Protein AF-A0A9D4GHD4-F1 (afdb_monomer_lite)

Structure (mmCIF, N/CA/C/O backbone):
data_AF-A0A9D4GHD4-F1
#
_entry.id   AF-A0A9D4GHD4-F1
#
loop_
_atom_site.group_PDB
_atom_site.id
_atom_site.type_symbol
_atom_site.label_atom_id
_atom_s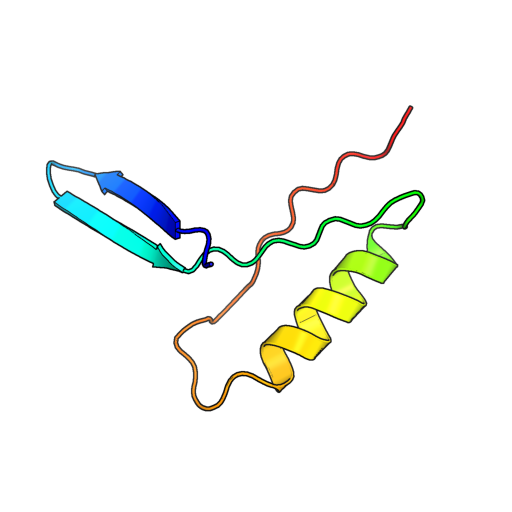ite.label_alt_id
_atom_site.label_comp_id
_atom_site.label_asym_id
_atom_site.label_entity_id
_atom_site.label_seq_id
_atom_site.pdbx_PDB_ins_code
_atom_site.Cartn_x
_atom_site.Cartn_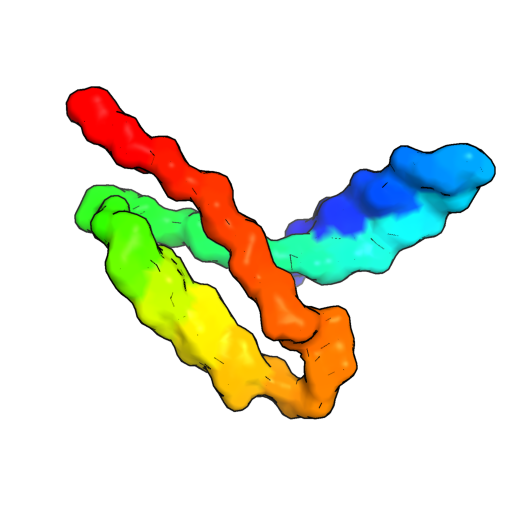y
_atom_site.Cartn_z
_atom_site.occupancy
_atom_site.B_iso_or_equiv
_atom_site.auth_seq_id
_atom_site.auth_comp_id
_atom_site.auth_asym_id
_atom_site.auth_atom_id
_atom_site.pdbx_PDB_model_num
ATOM 1 N N . MET A 1 1 ? 0.126 16.359 -8.936 1.00 54.53 1 MET A N 1
ATOM 2 C CA . MET A 1 1 ? 1.255 16.134 -8.011 1.00 54.53 1 MET A CA 1
ATOM 3 C C . MET A 1 1 ? 1.265 14.648 -7.692 1.00 54.53 1 MET A C 1
ATOM 5 O O . MET A 1 1 ? 0.277 14.171 -7.153 1.00 54.53 1 MET A O 1
ATOM 9 N N . SER A 1 2 ? 2.280 13.907 -8.131 1.00 60.12 2 SER A N 1
ATOM 10 C CA . SER A 1 2 ? 2.380 12.450 -7.957 1.00 60.12 2 SER A CA 1
ATOM 11 C C . SER A 1 2 ? 3.673 12.117 -7.222 1.00 60.12 2 SER A C 1
ATOM 13 O O . SER A 1 2 ? 4.718 12.695 -7.518 1.00 60.12 2 SER A O 1
ATOM 15 N N . ILE A 1 3 ? 3.601 11.212 -6.245 1.00 67.44 3 ILE A N 1
ATOM 16 C CA . ILE A 1 3 ? 4.787 10.699 -5.556 1.00 67.44 3 ILE A CA 1
ATOM 17 C C . ILE A 1 3 ? 5.299 9.505 -6.353 1.00 67.44 3 ILE A C 1
ATOM 19 O O . ILE A 1 3 ? 4.529 8.640 -6.771 1.00 67.44 3 ILE A O 1
ATOM 23 N N . HIS A 1 4 ? 6.604 9.480 -6.589 1.00 74.88 4 HIS A N 1
ATOM 24 C CA . HIS A 1 4 ? 7.252 8.406 -7.319 1.00 74.88 4 HIS A CA 1
ATOM 25 C C . HIS A 1 4 ? 8.322 7.762 -6.453 1.00 74.88 4 HIS A C 1
ATOM 27 O O . HIS A 1 4 ? 9.122 8.457 -5.827 1.00 74.88 4 HIS A O 1
ATOM 33 N N . ALA A 1 5 ? 8.345 6.435 -6.453 1.00 71.69 5 ALA A N 1
ATOM 34 C CA . ALA A 1 5 ? 9.445 5.670 -5.901 1.00 71.69 5 ALA A CA 1
ATOM 35 C C . ALA A 1 5 ? 10.522 5.484 -6.975 1.00 71.69 5 ALA A C 1
ATOM 37 O O . ALA A 1 5 ? 10.216 5.281 -8.154 1.00 71.69 5 ALA A O 1
ATOM 38 N N . PHE A 1 6 ? 11.785 5.528 -6.561 1.00 79.69 6 PHE A N 1
ATOM 39 C CA . PHE A 1 6 ? 12.921 5.212 -7.417 1.00 79.69 6 PHE A CA 1
ATOM 40 C C . PHE A 1 6 ? 13.544 3.911 -6.934 1.00 79.69 6 PH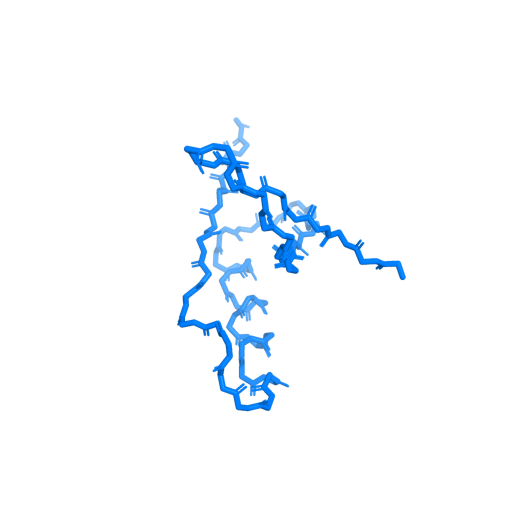E A C 1
ATOM 42 O O . PHE A 1 6 ? 14.038 3.839 -5.811 1.00 79.69 6 PHE A O 1
ATOM 49 N N . ILE A 1 7 ? 13.531 2.888 -7.785 1.00 79.12 7 ILE A N 1
ATOM 50 C CA . ILE A 1 7 ? 14.276 1.655 -7.532 1.00 79.12 7 ILE A CA 1
ATOM 51 C C . ILE A 1 7 ? 15.614 1.778 -8.248 1.00 79.12 7 ILE A C 1
ATOM 53 O O . ILE A 1 7 ? 15.646 2.005 -9.461 1.00 79.12 7 ILE A O 1
ATOM 57 N N . GLN A 1 8 ? 16.708 1.623 -7.500 1.00 84.25 8 GLN A N 1
ATOM 58 C CA . GLN A 1 8 ? 18.053 1.521 -8.050 1.00 84.25 8 GLN A CA 1
ATOM 59 C C . GLN A 1 8 ? 18.626 0.131 -7.764 1.00 84.25 8 GLN A C 1
ATOM 61 O O . GLN A 1 8 ? 18.760 -0.254 -6.605 1.00 84.25 8 GLN A O 1
ATOM 66 N N . LYS A 1 9 ? 18.973 -0.613 -8.816 1.00 83.06 9 LYS A N 1
ATOM 67 C CA . LYS A 1 9 ? 19.639 -1.920 -8.717 1.00 83.06 9 LYS A CA 1
ATOM 68 C C . LYS A 1 9 ? 20.601 -2.085 -9.892 1.00 83.06 9 LYS A C 1
ATOM 70 O O . LYS A 1 9 ? 20.221 -1.800 -11.022 1.00 83.06 9 LYS A O 1
ATOM 75 N N . ASP A 1 10 ? 21.839 -2.499 -9.623 1.00 84.75 10 ASP A N 1
ATOM 76 C CA . ASP A 1 10 ? 22.877 -2.760 -10.638 1.00 84.75 10 ASP A CA 1
ATOM 77 C C . ASP A 1 10 ? 23.079 -1.602 -11.639 1.00 84.75 10 ASP A C 1
ATOM 79 O O . ASP A 1 10 ? 23.211 -1.796 -12.843 1.00 84.75 10 ASP A O 1
ATOM 83 N N . GLY A 1 11 ? 23.038 -0.356 -11.151 1.00 85.50 11 GLY A N 1
ATOM 84 C CA . GLY A 1 11 ? 23.176 0.846 -11.987 1.00 85.50 11 GLY A CA 1
ATOM 85 C C . GLY A 1 11 ? 21.922 1.237 -12.782 1.00 85.50 11 GLY A C 1
ATOM 86 O O . GLY A 1 11 ? 21.861 2.352 -13.299 1.00 85.50 11 GLY A O 1
ATOM 87 N N . MET A 1 12 ? 20.887 0.393 -12.821 1.00 74.44 12 MET A N 1
ATOM 88 C CA . MET A 1 12 ? 19.588 0.736 -13.401 1.00 74.44 12 MET A CA 1
ATOM 89 C C . MET A 1 12 ? 18.753 1.541 -12.407 1.00 74.44 12 MET A C 1
ATOM 91 O O . MET A 1 12 ? 18.635 1.162 -11.242 1.00 74.44 12 MET A O 1
ATOM 95 N N . LYS A 1 13 ? 18.144 2.633 -12.878 1.00 84.38 13 LYS A N 1
ATOM 96 C CA . LYS A 1 13 ? 17.171 3.439 -12.130 1.00 84.38 13 LYS A CA 1
ATOM 97 C C . LYS A 1 13 ? 15.817 3.367 -12.821 1.00 84.38 13 LYS A C 1
ATOM 99 O O . LYS A 1 13 ? 15.714 3.710 -13.997 1.00 84.38 13 LYS A O 1
ATOM 104 N N . LYS A 1 14 ? 14.778 2.959 -12.091 1.00 83.94 14 LYS A N 1
ATOM 105 C CA . LYS A 1 14 ? 13.393 2.976 -12.575 1.00 83.94 14 LYS A CA 1
ATOM 106 C C . LYS A 1 14 ? 12.531 3.826 -11.655 1.00 83.94 14 LYS A C 1
ATOM 108 O O . LYS A 1 14 ? 12.578 3.66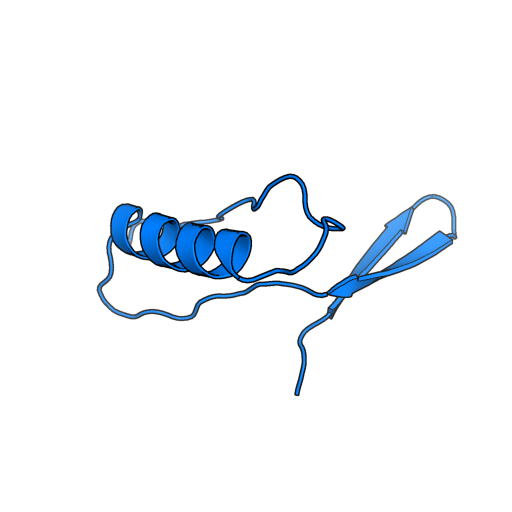6 -10.438 1.00 83.94 14 LYS A O 1
ATOM 113 N N . GLN A 1 15 ? 11.745 4.711 -12.255 1.00 81.38 15 GLN A N 1
ATOM 114 C CA . GLN A 1 15 ? 10.722 5.481 -11.563 1.00 81.38 15 GLN A CA 1
ATOM 115 C C . GLN A 1 15 ? 9.402 4.715 -11.629 1.00 81.38 15 GLN A C 1
ATOM 117 O O . GLN A 1 15 ? 8.990 4.271 -12.702 1.00 81.38 15 GLN A O 1
ATOM 122 N N . LEU A 1 16 ? 8.750 4.550 -10.485 1.00 75.75 16 LEU A N 1
ATOM 123 C CA . LEU A 1 16 ? 7.469 3.867 -10.368 1.00 75.75 16 LEU A CA 1
ATOM 124 C C . LEU A 1 16 ? 6.474 4.787 -9.655 1.00 75.75 16 LEU A C 1
ATOM 126 O O . LEU A 1 16 ? 6.860 5.471 -8.703 1.00 75.75 16 LEU A O 1
ATOM 130 N N . PRO A 1 17 ? 5.208 4.851 -10.097 1.00 75.44 17 PRO A N 1
ATOM 131 C CA . PRO A 1 17 ? 4.163 5.523 -9.335 1.00 75.44 17 PRO A CA 1
ATOM 132 C C . PRO A 1 17 ? 4.036 4.876 -7.953 1.00 75.44 17 PRO A C 1
ATOM 134 O O . PRO A 1 17 ? 3.911 3.656 -7.858 1.00 75.44 17 PRO A O 1
ATOM 137 N N . LEU A 1 18 ? 4.079 5.684 -6.891 1.00 77.88 18 LEU A N 1
ATOM 138 C CA . LEU A 1 18 ? 3.822 5.214 -5.534 1.00 77.88 18 LEU A CA 1
ATOM 139 C C . LEU A 1 18 ? 2.369 5.519 -5.173 1.00 77.88 18 LEU A C 1
ATOM 141 O O . LEU A 1 18 ? 1.922 6.662 -5.286 1.00 77.88 18 LEU A O 1
ATOM 145 N N . VAL A 1 19 ? 1.648 4.506 -4.701 1.00 79.56 19 VAL A N 1
ATOM 146 C CA . VAL A 1 19 ? 0.346 4.698 -4.060 1.00 79.56 19 VAL A CA 1
ATOM 147 C C . VAL A 1 19 ? 0.583 4.856 -2.567 1.00 79.56 19 VAL A C 1
ATOM 149 O O . VAL A 1 19 ? 1.224 4.016 -1.945 1.00 79.56 19 VAL A O 1
ATOM 152 N N . PHE A 1 20 ? 0.086 5.951 -2.003 1.00 78.56 20 PHE A N 1
ATOM 153 C CA . PHE A 1 20 ? 0.165 6.243 -0.578 1.00 78.56 20 PHE A CA 1
ATOM 154 C C . PHE A 1 20 ? -1.191 6.773 -0.108 1.00 78.56 20 PHE A C 1
ATOM 156 O O . PHE A 1 20 ? -1.852 7.532 -0.819 1.00 78.56 20 PHE A O 1
ATOM 163 N N . ALA A 1 21 ? -1.603 6.369 1.091 1.00 82.88 21 ALA A N 1
ATOM 164 C CA . ALA A 1 21 ? -2.800 6.864 1.757 1.00 82.88 21 ALA A CA 1
ATOM 165 C C . ALA A 1 21 ? -2.384 7.456 3.107 1.00 82.88 21 ALA A C 1
ATOM 167 O O . ALA A 1 21 ? -1.702 6.800 3.887 1.00 82.88 21 ALA A O 1
ATOM 168 N N . LEU A 1 22 ? -2.766 8.706 3.373 1.00 84.06 22 LEU A N 1
ATOM 169 C CA . LEU A 1 22 ? -2.511 9.379 4.648 1.00 84.06 22 LEU A CA 1
ATOM 170 C C . LEU A 1 22 ? -3.832 9.504 5.398 1.00 84.06 22 LEU A C 1
ATOM 172 O O . LEU A 1 22 ? -4.695 10.293 5.011 1.00 84.06 22 LEU A O 1
ATOM 176 N N . MET A 1 23 ? -4.009 8.707 6.450 1.00 85.31 23 MET A N 1
ATOM 177 C CA . MET A 1 23 ? -5.273 8.616 7.179 1.00 85.31 23 MET A CA 1
ATOM 178 C C . MET A 1 23 ? -5.029 8.628 8.695 1.00 85.31 23 MET A C 1
ATOM 180 O O . MET A 1 23 ? -4.307 7.798 9.237 1.00 85.31 23 MET A O 1
ATOM 184 N N . SER A 1 24 ? -5.637 9.572 9.417 1.00 85.00 24 SER A N 1
ATOM 185 C CA . SER A 1 24 ? -5.451 9.704 10.869 1.00 85.00 24 SER A CA 1
ATOM 186 C C . SER A 1 24 ? -6.491 8.909 11.662 1.00 85.00 24 SER A C 1
ATOM 188 O O . SER A 1 24 ? -7.678 8.929 11.332 1.00 85.00 24 SER A O 1
ATOM 190 N N . ARG A 1 25 ? -6.058 8.263 12.758 1.00 84.56 25 ARG A N 1
ATOM 191 C CA . ARG A 1 25 ? -6.920 7.473 13.670 1.00 84.56 25 ARG A CA 1
ATOM 192 C C . ARG A 1 25 ? -7.686 6.353 12.953 1.00 84.56 25 ARG A C 1
ATOM 194 O O . ARG A 1 25 ? -8.856 6.110 13.243 1.00 84.56 25 ARG A O 1
ATOM 201 N N . LYS A 1 26 ? -7.043 5.723 11.973 1.00 89.50 26 LYS A N 1
ATOM 202 C CA . LYS A 1 26 ? -7.612 4.640 11.173 1.00 89.50 26 LYS A CA 1
ATOM 203 C C . LYS A 1 26 ? -6.919 3.324 11.469 1.00 89.50 26 LYS A C 1
ATOM 205 O O . LYS A 1 26 ? -5.750 3.302 11.845 1.00 89.50 26 LYS A O 1
ATOM 210 N N . THR A 1 27 ? -7.682 2.253 11.329 1.00 90.12 27 THR A N 1
ATOM 211 C CA . THR A 1 27 ? -7.232 0.876 11.514 1.00 90.12 27 THR A CA 1
ATOM 212 C C . THR A 1 27 ? -6.621 0.348 10.225 1.00 90.12 27 THR A C 1
ATOM 214 O O . THR A 1 27 ? -6.936 0.848 9.149 1.00 90.12 27 THR A O 1
ATOM 217 N N . GLU A 1 28 ? -5.809 -0.701 10.309 1.00 90.31 28 GLU A N 1
ATOM 218 C CA . GLU A 1 28 ? -5.281 -1.408 9.135 1.00 90.31 28 GLU A CA 1
ATOM 219 C C . GLU A 1 28 ? -6.392 -1.778 8.131 1.00 90.31 28 GLU A C 1
ATOM 221 O O . GLU A 1 28 ? -6.242 -1.574 6.927 1.00 90.31 28 GLU A O 1
ATOM 226 N N . ALA A 1 29 ? -7.557 -2.215 8.625 1.00 91.88 29 ALA A N 1
ATOM 227 C CA . ALA A 1 29 ? -8.712 -2.560 7.796 1.00 91.88 29 ALA A CA 1
ATOM 228 C C . ALA A 1 29 ? -9.238 -1.375 6.963 1.00 91.88 29 ALA A C 1
ATOM 230 O O . ALA A 1 29 ? -9.636 -1.560 5.812 1.00 91.88 29 ALA A O 1
ATOM 231 N N . ASP A 1 30 ? -9.200 -0.153 7.506 1.00 92.19 30 ASP A N 1
ATOM 232 C CA . ASP A 1 30 ? -9.576 1.051 6.758 1.00 92.19 30 ASP A CA 1
ATOM 233 C C . ASP A 1 30 ? -8.604 1.308 5.592 1.00 92.19 30 ASP A C 1
ATOM 235 O O . ASP A 1 30 ? -9.030 1.683 4.498 1.00 92.19 30 ASP A O 1
ATOM 239 N N . TYR A 1 31 ? -7.300 1.092 5.806 1.00 91.69 31 TYR A N 1
ATOM 240 C CA . TYR A 1 31 ? -6.284 1.237 4.757 1.00 91.69 31 TYR A CA 1
ATOM 241 C C . TYR A 1 31 ? -6.468 0.189 3.659 1.00 91.69 31 TYR A C 1
ATOM 243 O O . TYR A 1 31 ? -6.450 0.534 2.476 1.00 91.69 31 TYR A O 1
ATOM 251 N N . VAL A 1 32 ? -6.704 -1.072 4.037 1.00 91.56 32 VAL A N 1
ATOM 252 C CA . VAL A 1 32 ? -6.984 -2.161 3.088 1.00 91.56 32 VAL A CA 1
ATOM 253 C C . VAL A 1 32 ? -8.201 -1.828 2.227 1.00 91.56 32 VAL A C 1
ATOM 255 O O . VAL A 1 32 ? -8.128 -1.943 1.005 1.00 91.56 32 VAL A O 1
ATOM 258 N N . ALA A 1 33 ? -9.294 -1.348 2.829 1.00 93.69 33 ALA A N 1
ATOM 259 C CA . ALA A 1 33 ? -10.501 -0.979 2.091 1.00 93.69 33 ALA A CA 1
ATOM 260 C C . ALA A 1 33 ? -10.231 0.110 1.035 1.00 93.69 33 ALA A C 1
ATOM 262 O O . ALA A 1 33 ? -10.681 -0.003 -0.107 1.00 93.69 33 ALA A O 1
ATOM 263 N N . VAL A 1 34 ? -9.456 1.140 1.390 1.00 92.44 34 VAL A N 1
ATOM 264 C CA . VAL A 1 34 ? -9.085 2.217 0.459 1.00 92.44 34 VAL A CA 1
ATOM 265 C C . VAL A 1 34 ? -8.181 1.704 -0.661 1.00 92.44 34 VAL A C 1
ATOM 267 O O . VAL A 1 34 ? -8.442 1.991 -1.829 1.00 92.44 34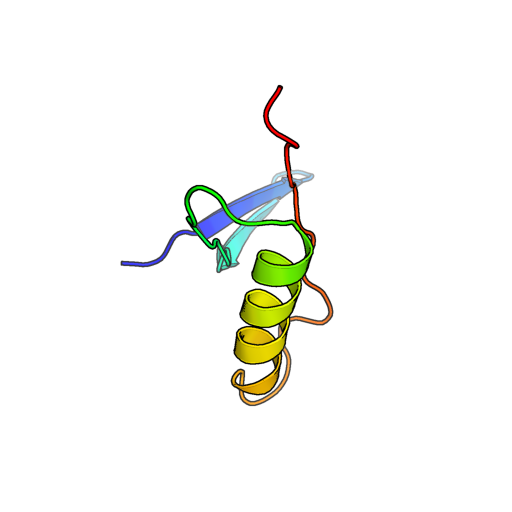 VAL A O 1
ATOM 270 N N . LEU A 1 35 ? -7.138 0.935 -0.338 1.00 90.19 35 LEU A N 1
ATOM 271 C CA . LEU A 1 35 ? -6.196 0.413 -1.334 1.00 90.19 35 LEU A CA 1
ATOM 272 C C . LEU A 1 35 ? -6.865 -0.569 -2.306 1.00 90.19 35 LEU A C 1
ATOM 274 O O . LEU A 1 35 ? -6.575 -0.524 -3.503 1.00 90.19 35 LEU A O 1
ATOM 278 N N . THR A 1 36 ? -7.802 -1.394 -1.831 1.00 90.12 36 THR A N 1
ATOM 279 C CA . THR A 1 36 ? -8.623 -2.265 -2.688 1.00 90.12 36 THR A CA 1
ATOM 280 C C . THR A 1 36 ? -9.501 -1.445 -3.627 1.00 90.12 36 THR A C 1
ATOM 282 O O . THR A 1 36 ? -9.458 -1.661 -4.836 1.00 90.12 36 THR A O 1
ATOM 285 N N . ALA A 1 37 ? -10.216 -0.440 -3.111 1.00 91.00 37 ALA A N 1
ATOM 286 C CA . ALA A 1 37 ? -11.055 0.425 -3.941 1.00 91.00 37 ALA A CA 1
ATOM 287 C C . ALA A 1 37 ? -10.246 1.217 -4.985 1.00 91.00 37 ALA A C 1
ATOM 289 O O . ALA A 1 37 ? -10.752 1.521 -6.065 1.00 91.00 37 ALA A O 1
ATOM 290 N N . ILE A 1 38 ? -8.991 1.568 -4.679 1.00 87.94 38 ILE A N 1
ATOM 291 C CA . ILE A 1 38 ? -8.066 2.155 -5.657 1.00 87.94 38 ILE A CA 1
ATOM 292 C C . ILE A 1 38 ? -7.708 1.115 -6.719 1.00 87.94 38 ILE A C 1
ATOM 294 O O . ILE A 1 38 ? -7.833 1.417 -7.902 1.00 87.94 38 ILE A O 1
ATOM 298 N N . LYS A 1 39 ? -7.306 -0.101 -6.317 1.00 85.19 39 LYS A N 1
ATOM 299 C CA . LYS A 1 39 ? -6.937 -1.191 -7.236 1.00 85.19 39 LYS A CA 1
ATOM 300 C C . LYS A 1 39 ? -8.050 -1.500 -8.239 1.00 85.19 39 LYS A C 1
ATOM 302 O O . LYS A 1 39 ? -7.769 -1.626 -9.423 1.00 85.19 39 LYS A O 1
ATOM 307 N N . GLU A 1 40 ? -9.296 -1.572 -7.776 1.00 87.88 40 GLU A N 1
ATOM 308 C CA . GLU A 1 40 ? -10.480 -1.850 -8.606 1.00 87.88 40 GLU A CA 1
ATOM 309 C C . GLU A 1 40 ? -10.769 -0.767 -9.655 1.00 87.88 40 GLU A C 1
ATOM 311 O O . GLU A 1 40 ? -11.409 -1.046 -10.665 1.00 87.88 40 GLU A O 1
ATOM 316 N N . LYS A 1 41 ? -10.301 0.466 -9.430 1.00 87.25 41 LYS A N 1
ATOM 317 C CA . LYS A 1 41 ? -10.498 1.608 -10.336 1.00 87.25 41 LYS A CA 1
ATOM 318 C C . LYS A 1 41 ? -9.347 1.819 -11.320 1.00 87.25 41 LYS A C 1
ATOM 320 O O . LYS A 1 41 ? -9.408 2.747 -12.123 1.00 87.25 41 LYS A O 1
ATOM 325 N N . LEU A 1 42 ? -8.278 1.027 -11.236 1.00 83.00 42 LEU A N 1
ATOM 326 C CA . LEU A 1 42 ? -7.169 1.096 -12.184 1.00 83.00 42 LEU A CA 1
ATOM 327 C C . LEU A 1 42 ? -7.522 0.263 -13.427 1.00 83.00 42 LEU A C 1
ATOM 329 O O . LEU A 1 42 ? -7.501 -0.965 -13.381 1.00 83.00 42 LEU A O 1
ATOM 333 N N . ASP A 1 43 ? -7.837 0.926 -14.542 1.00 69.75 43 ASP A N 1
ATOM 334 C CA . ASP A 1 43 ? -8.118 0.263 -15.822 1.00 69.75 43 ASP A CA 1
ATOM 335 C C . ASP A 1 43 ? -6.848 -0.415 -16.388 1.00 69.75 43 ASP A C 1
ATOM 337 O O . ASP A 1 43 ? -5.909 0.267 -16.794 1.00 69.75 43 ASP A O 1
ATOM 341 N N . ASN A 1 44 ? -6.853 -1.756 -16.472 1.00 52.66 44 ASN A N 1
ATOM 342 C CA . ASN A 1 44 ? -5.814 -2.650 -17.033 1.00 52.66 44 ASN A CA 1
ATOM 343 C C . ASN A 1 44 ? -4.443 -2.672 -16.304 1.00 52.66 44 ASN A C 1
ATOM 345 O O . ASN A 1 44 ? -3.778 -1.645 -16.164 1.00 52.66 44 ASN A O 1
ATOM 349 N N . PRO A 1 45 ? -3.954 -3.843 -15.839 1.00 57.66 45 PRO A N 1
ATOM 350 C CA . PRO A 1 45 ? -3.045 -3.863 -14.700 1.00 57.66 45 PRO A CA 1
ATOM 351 C C . PRO A 1 45 ? -1.586 -3.575 -15.072 1.00 57.66 45 PRO A C 1
ATOM 353 O O . PRO A 1 45 ? -0.959 -4.286 -15.853 1.00 57.66 45 PRO A O 1
ATOM 356 N N . VAL A 1 46 ? -1.019 -2.572 -14.399 1.00 65.69 46 VAL A N 1
ATOM 357 C CA . VAL A 1 46 ? 0.431 -2.456 -14.134 1.00 65.69 46 VAL A CA 1
ATOM 358 C C . VAL A 1 46 ? 0.749 -2.861 -12.682 1.00 65.69 46 VAL A C 1
ATOM 360 O O . VAL A 1 46 ? 1.912 -3.015 -12.317 1.00 65.69 46 VAL A O 1
ATOM 363 N N . VAL A 1 47 ? -0.275 -3.029 -11.835 1.00 74.06 47 VAL A N 1
ATOM 364 C CA . VAL A 1 47 ? -0.126 -3.233 -10.388 1.00 74.06 47 VAL A CA 1
ATOM 365 C C . VAL A 1 47 ? -0.813 -4.524 -9.957 1.00 74.06 47 VAL A C 1
ATOM 367 O O . VAL A 1 47 ? -2.033 -4.574 -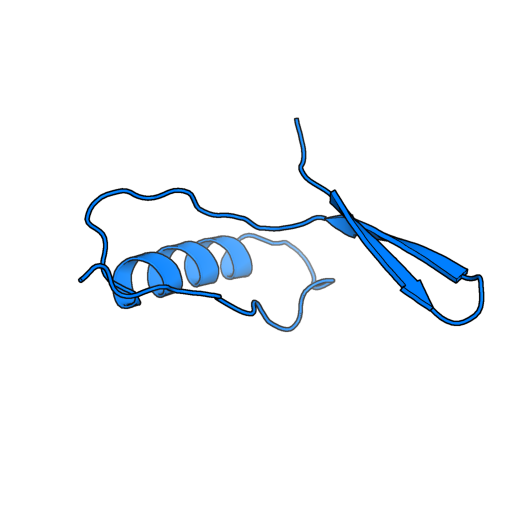9.807 1.00 74.06 47 VAL A O 1
ATOM 370 N N . ASP A 1 48 ? -0.010 -5.557 -9.710 1.00 76.25 48 ASP A N 1
ATOM 371 C CA . ASP A 1 48 ? -0.504 -6.847 -9.225 1.00 76.25 48 ASP A CA 1
ATOM 372 C C . ASP A 1 48 ? -0.917 -6.777 -7.752 1.00 76.25 48 ASP A C 1
ATOM 374 O O . ASP A 1 48 ? -1.983 -7.266 -7.379 1.00 76.25 48 ASP A O 1
ATOM 378 N N . ASN A 1 49 ? -0.106 -6.132 -6.907 1.00 79.75 49 ASN A N 1
ATOM 379 C CA . ASN A 1 49 ? -0.313 -6.071 -5.460 1.00 79.75 49 ASN A CA 1
ATOM 380 C C . ASN A 1 49 ? 0.117 -4.721 -4.876 1.00 79.75 49 ASN A C 1
ATOM 382 O O . ASN A 1 49 ? 1.059 -4.095 -5.362 1.00 79.75 49 ASN A O 1
ATOM 386 N N . PHE A 1 50 ? -0.545 -4.317 -3.790 1.00 85.38 50 PHE A N 1
ATOM 387 C CA . PHE A 1 50 ? -0.073 -3.257 -2.901 1.00 85.38 50 PHE A CA 1
ATOM 388 C C . PHE A 1 50 ? 0.556 -3.881 -1.657 1.00 85.38 50 PHE A C 1
ATOM 390 O O . PHE A 1 50 ? 0.014 -4.833 -1.100 1.00 85.38 50 PHE A O 1
ATOM 397 N N . VAL A 1 51 ? 1.687 -3.328 -1.224 1.00 83.38 51 VAL A N 1
ATOM 398 C CA . VAL A 1 51 ? 2.294 -3.634 0.074 1.00 83.38 51 VAL A CA 1
ATOM 399 C C . VAL A 1 51 ? 1.979 -2.465 0.997 1.00 83.38 51 VAL A C 1
ATOM 401 O O . VAL A 1 51 ? 2.292 -1.322 0.665 1.00 83.38 51 VAL A O 1
ATOM 404 N N . LEU A 1 52 ? 1.320 -2.750 2.117 1.00 85.00 52 LEU A N 1
ATOM 405 C CA . LEU A 1 52 ? 0.997 -1.772 3.148 1.00 85.00 52 LEU A CA 1
ATOM 406 C C . LEU A 1 52 ? 2.025 -1.887 4.274 1.00 85.00 52 LEU A C 1
ATOM 408 O O . LEU A 1 52 ? 2.210 -2.965 4.829 1.00 85.00 52 LEU A O 1
ATOM 412 N N . ASP A 1 53 ? 2.658 -0.768 4.605 1.00 81.62 53 ASP A N 1
ATOM 413 C CA . ASP A 1 53 ? 3.463 -0.616 5.813 1.00 81.62 53 ASP A CA 1
ATOM 414 C C . ASP A 1 53 ? 2.616 0.153 6.838 1.00 81.62 53 ASP A C 1
ATOM 416 O O . ASP A 1 53 ? 2.346 1.344 6.658 1.00 81.62 53 ASP A O 1
ATOM 420 N N . PHE A 1 54 ? 2.074 -0.556 7.834 1.00 81.38 54 PHE A N 1
ATOM 421 C CA . PHE A 1 54 ? 1.157 -0.007 8.836 1.00 81.38 54 PHE A CA 1
ATOM 422 C C . PHE A 1 54 ? 1.780 -0.113 10.227 1.00 81.38 54 PHE A C 1
ATOM 424 O O . PHE A 1 54 ? 1.916 -1.202 10.783 1.00 81.38 54 PHE A O 1
ATOM 431 N N . GLU A 1 55 ? 2.112 1.034 10.815 1.00 78.69 55 GLU A N 1
ATOM 432 C CA . GLU A 1 55 ? 2.529 1.101 12.210 1.00 78.69 55 GLU A CA 1
ATOM 433 C C . GLU A 1 55 ? 1.303 1.252 13.112 1.00 78.69 55 GLU A C 1
ATOM 435 O O . GLU A 1 55 ? 0.567 2.242 13.056 1.00 78.69 55 GLU A O 1
ATOM 440 N N . GLN A 1 56 ? 1.090 0.268 13.983 1.00 73.56 56 GLN A N 1
ATOM 441 C CA . GLN A 1 56 ? 0.089 0.376 15.032 1.00 73.56 56 GLN A CA 1
ATOM 442 C C . GLN A 1 56 ? 0.603 1.388 16.067 1.00 73.56 56 GLN A C 1
ATOM 444 O O . GLN A 1 56 ? 1.622 1.159 16.720 1.00 73.56 56 GLN A O 1
ATOM 449 N N . GLY A 1 57 ? -0.065 2.542 16.166 1.00 67.19 57 GLY A N 1
ATOM 450 C CA . GLY A 1 57 ? 0.262 3.553 17.173 1.00 67.19 57 GLY A CA 1
ATOM 451 C C . GLY A 1 57 ? 0.278 2.938 18.577 1.00 67.19 57 GLY A C 1
ATOM 452 O O . GLY A 1 57 ? -0.556 2.083 18.872 1.00 67.19 57 GLY A O 1
ATOM 453 N N . LYS A 1 58 ? 1.252 3.349 19.399 1.00 52.03 58 LYS A N 1
ATOM 454 C CA . LYS A 1 58 ? 1.408 2.896 20.791 1.00 52.03 58 LYS A CA 1
ATOM 455 C C . LYS A 1 58 ? 0.164 3.138 21.640 1.00 52.03 58 LYS A C 1
ATOM 457 O O . LYS A 1 58 ? -0.467 4.204 21.455 1.00 52.03 58 LYS A O 1
#

Radius of gyration: 13.81 Å; chains: 1; bounding box: 34×23×38 Å

Organism: Dreissena polymorpha (NCBI:txid45954)

Foldseek 3Di:
DFDWDWDDDPNDTDTHTDDDDDDPPDDPVVVVVVVVVVVVPDPDDPDPDDDDDDDDDD

Secondary structure (DSSP, 8-state):
---EEEEEETTEEEEEEPP----TT--HHHHHHHHHHHHHTSSS-S-S-PPP------

Sequence (58 aa):
MSIHAFIQKDGMKKQLPLVFALMSRKTEADYVAVLTAIKEKLDNPVVDNFVLDFEQGK

pLDDT: mean 80.14, std 10.17, range [52.03, 93.69]